Protein AF-A0A955NTU1-F1 (afdb_monomer)

pLDDT: mean 79.61, std 13.5, range [42.16, 95.19]

Radius of gyration: 24.21 Å; Cα contacts (8 Å, |Δi|>4): 41; chains: 1; bounding box: 61×47×72 Å

Foldseek 3Di:
DDDPPPPPPPPPPPDDPVNVVVVVVVVVQVVQQVVCCVVPVDGDDDDDDDPVLVVQLCVCVVVVPDDPDLCSSHLVSDDDDPPDPDRCVSDDDDPPDDDPCPDPDHDDDDPVNVVVVCLVPDPVNPD

Sequence (127 aa):
MCGIFLTLTFLTGCVSPQRYREQADQVADSIMMKKQYEALGKVEPIEIETPADTLRRRLIVMQDLPTSTLASLGVKELRPIDHWPCDNYLHAIPPANDPPWMGESAMVISLLDALEISARNSREYQT

Solvent-accessible surface area (backbone atoms only — not comparable to full-atom values): 8455 Å² total; per-residue (Å²): 143,83,76,87,82,79,74,76,79,84,73,77,72,86,64,59,73,65,58,54,49,56,53,50,49,54,49,50,50,55,52,48,46,53,50,34,31,75,74,68,76,46,71,74,90,81,83,83,77,52,69,66,57,55,46,53,32,47,53,40,63,76,65,66,50,93,66,94,50,54,65,73,60,30,65,88,62,46,80,85,64,94,82,52,98,52,94,63,72,75,53,88,72,76,65,97,57,79,56,88,80,71,50,94,63,77,82,81,72,52,75,65,53,53,48,52,54,49,41,76,72,30,76,90,64,70,119

Structure (mmCIF, N/CA/C/O backbone):
data_AF-A0A955NTU1-F1
#
_entry.id   AF-A0A955NTU1-F1
#
loop_
_atom_site.group_PDB
_atom_site.id
_atom_site.type_symbol
_atom_site.label_atom_id
_atom_site.label_alt_id
_atom_site.label_comp_id
_atom_site.label_asym_id
_atom_site.label_entity_id
_atom_site.label_seq_id
_atom_site.pdbx_PDB_ins_code
_atom_site.Cartn_x
_atom_site.Cartn_y
_atom_site.Cartn_z
_atom_site.occupancy
_atom_site.B_iso_or_equiv
_atom_site.auth_seq_id
_atom_site.auth_comp_id
_atom_site.auth_asym_id
_atom_site.auth_atom_id
_atom_site.pdbx_PDB_model_num
ATOM 1 N N . MET A 1 1 ? -15.764 25.609 54.562 1.00 44.50 1 MET A N 1
ATOM 2 C CA . MET A 1 1 ? -15.919 24.328 53.838 1.00 44.50 1 MET A CA 1
ATOM 3 C C . MET A 1 1 ? -16.632 24.605 52.523 1.00 44.50 1 MET A C 1
ATOM 5 O O . MET A 1 1 ? -17.850 24.617 52.485 1.00 44.50 1 MET A O 1
ATOM 9 N N . CYS A 1 2 ? -15.886 24.943 51.475 1.00 45.62 2 CYS A N 1
ATOM 10 C CA . CYS A 1 2 ? -16.413 25.148 50.127 1.00 45.62 2 CYS A CA 1
ATOM 11 C C . CYS A 1 2 ? -15.226 24.999 49.168 1.00 45.62 2 CYS A C 1
ATOM 13 O O . CYS A 1 2 ? -14.193 25.617 49.414 1.00 45.62 2 CYS A O 1
ATOM 15 N N . GLY A 1 3 ? -15.343 24.157 48.140 1.00 42.16 3 GLY A N 1
ATOM 16 C CA . GLY A 1 3 ? -14.424 24.201 46.995 1.00 42.16 3 GLY A CA 1
ATOM 17 C C . GLY A 1 3 ? -13.641 22.934 46.632 1.00 42.16 3 GLY A C 1
ATOM 18 O O . GLY A 1 3 ? -12.882 22.990 45.677 1.00 42.16 3 GLY A O 1
ATOM 19 N N . ILE A 1 4 ? -13.826 21.786 47.300 1.00 53.56 4 ILE A N 1
ATOM 20 C CA . ILE A 1 4 ? -13.173 20.514 46.885 1.00 53.56 4 ILE A CA 1
ATOM 21 C C . ILE A 1 4 ? -13.868 19.875 45.653 1.00 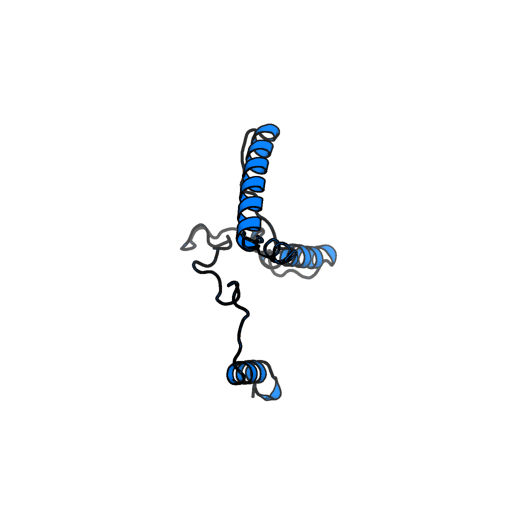53.56 4 ILE A C 1
ATOM 23 O O . ILE A 1 4 ? -13.423 18.869 45.120 1.00 53.56 4 ILE A O 1
ATOM 27 N N . PHE A 1 5 ? -14.938 20.480 45.129 1.00 50.38 5 PHE A N 1
ATOM 28 C CA . PHE A 1 5 ? -15.742 19.910 44.039 1.00 50.38 5 PHE A CA 1
ATOM 29 C C . PHE A 1 5 ? -15.234 20.201 42.610 1.00 50.38 5 PHE A C 1
ATOM 31 O O . PHE A 1 5 ? -15.861 19.754 41.654 1.00 50.38 5 PHE A O 1
ATOM 38 N N . LEU A 1 6 ? -14.125 20.935 42.433 1.00 52.91 6 LEU A N 1
ATOM 39 C CA . LEU A 1 6 ? -13.682 21.419 41.111 1.00 52.91 6 LEU A CA 1
ATOM 40 C C . LEU A 1 6 ? -12.551 20.597 40.454 1.00 52.91 6 LEU A C 1
ATOM 42 O O . LEU A 1 6 ? -12.031 21.000 39.419 1.00 52.91 6 LEU A O 1
ATOM 46 N N . THR A 1 7 ? -12.132 19.468 41.029 1.00 55.84 7 THR A N 1
ATOM 47 C CA . THR A 1 7 ? -10.938 18.733 40.555 1.00 55.84 7 THR A CA 1
ATOM 48 C C . THR A 1 7 ? -11.223 17.393 39.869 1.00 55.84 7 THR A C 1
ATOM 50 O O . THR A 1 7 ? -10.287 16.769 39.379 1.00 55.84 7 THR A O 1
ATOM 53 N N . LEU A 1 8 ? -12.482 16.943 39.771 1.00 55.59 8 LEU A N 1
ATOM 54 C CA . LEU A 1 8 ? -12.793 15.577 39.311 1.00 55.59 8 LEU A CA 1
ATOM 55 C C . LEU A 1 8 ? -13.255 15.448 37.845 1.00 55.59 8 LEU A C 1
ATOM 57 O O . LEU A 1 8 ? -13.464 14.337 37.370 1.00 55.59 8 LEU A O 1
ATOM 61 N N . THR A 1 9 ? -13.415 16.544 37.102 1.00 58.50 9 THR A N 1
ATOM 62 C CA . THR A 1 9 ? -13.939 16.502 35.720 1.00 58.50 9 THR A CA 1
ATOM 63 C C . THR A 1 9 ? -12.874 16.338 34.630 1.00 58.50 9 THR A C 1
ATOM 65 O O . THR A 1 9 ? -13.229 16.088 33.483 1.00 58.50 9 THR A O 1
ATOM 68 N N . PHE A 1 10 ? -11.579 16.390 34.958 1.00 57.19 10 PHE A N 1
ATOM 69 C CA . PHE A 1 10 ? -10.489 16.315 33.967 1.00 57.19 10 PHE A CA 1
ATOM 70 C C . PHE A 1 10 ? -10.040 14.893 33.570 1.00 57.19 10 PHE A C 1
ATOM 72 O O . PHE A 1 10 ? -9.131 14.750 32.760 1.00 57.19 10 PHE A O 1
ATOM 79 N N . LEU A 1 11 ? -10.670 13.837 34.098 1.00 56.38 11 LEU A N 1
ATOM 80 C CA . LEU A 1 11 ? -10.247 12.439 33.884 1.00 56.38 11 LEU A CA 1
ATOM 81 C C . LEU A 1 11 ? -11.146 11.628 32.933 1.00 56.38 11 LEU A C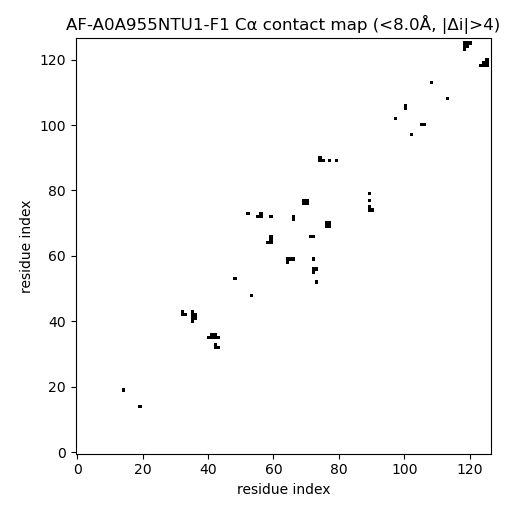 1
ATOM 83 O O . LEU A 1 11 ? -10.931 10.432 32.762 1.00 56.38 11 LEU A O 1
ATOM 87 N N . THR A 1 12 ? -12.132 12.245 32.275 1.00 56.22 12 THR A N 1
ATOM 88 C CA . THR A 1 12 ? -13.074 11.539 31.378 1.00 56.22 12 THR A CA 1
ATOM 89 C C . THR A 1 12 ? -12.653 11.576 29.904 1.00 56.22 12 THR A C 1
ATOM 91 O O . THR A 1 12 ? -13.461 11.780 29.007 1.00 56.22 12 THR A O 1
ATOM 94 N N . GLY A 1 13 ? -11.372 11.334 29.626 1.00 56.97 13 GLY A N 1
ATOM 95 C CA . GLY A 1 13 ? -10.896 10.962 28.289 1.00 56.97 13 GLY A CA 1
ATOM 96 C C . GLY A 1 13 ? -10.929 9.441 28.109 1.00 56.97 13 GLY A C 1
ATOM 97 O O . GLY A 1 13 ? -9.888 8.829 27.918 1.00 56.97 13 GLY A O 1
ATOM 98 N N . CYS A 1 14 ? -12.0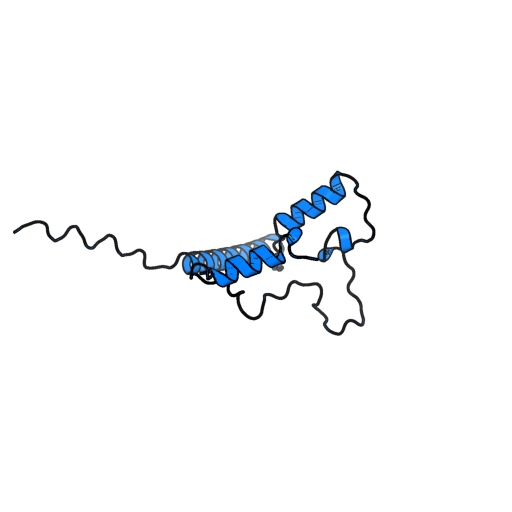92 8.802 28.278 1.00 65.81 14 CYS A N 1
ATOM 99 C CA . CYS A 1 14 ? -12.204 7.340 28.448 1.00 65.81 14 CYS A CA 1
ATOM 100 C C . CYS A 1 14 ? -12.170 6.503 27.152 1.00 65.81 14 CYS A C 1
ATOM 102 O O . CYS A 1 14 ? -12.478 5.312 27.196 1.00 65.81 14 CYS A O 1
ATOM 104 N N . VAL A 1 15 ? -11.806 7.078 26.006 1.00 67.44 15 VAL A N 1
ATOM 105 C CA . VAL A 1 15 ? -11.631 6.319 24.758 1.00 67.44 15 VAL A CA 1
ATOM 106 C C . VAL A 1 15 ? -10.197 6.498 24.295 1.00 67.44 15 VAL A C 1
ATOM 108 O O . VAL A 1 15 ? -9.742 7.628 24.122 1.00 67.44 15 VAL A O 1
ATOM 111 N N . SER A 1 16 ? -9.478 5.384 24.119 1.00 80.12 16 SER A N 1
ATOM 112 C CA . SER A 1 16 ? -8.132 5.442 23.559 1.00 80.12 16 SER A CA 1
ATOM 113 C C . SER A 1 16 ? -8.200 6.058 22.156 1.00 80.12 16 SER A C 1
ATOM 115 O O . SER A 1 16 ? -9.137 5.770 21.401 1.00 80.12 16 SER A O 1
ATOM 117 N N . PRO A 1 17 ? -7.224 6.896 21.770 1.00 78.25 17 PRO A N 1
ATOM 118 C CA . PRO A 1 17 ? -7.165 7.458 20.425 1.00 78.25 17 PRO A CA 1
ATOM 119 C C . PRO A 1 17 ? -7.277 6.390 19.330 1.00 78.25 17 PRO A C 1
ATOM 121 O O . PRO A 1 17 ? -7.899 6.630 18.299 1.00 78.25 17 PRO A O 1
ATOM 124 N N . GLN A 1 18 ? -6.734 5.194 19.575 1.00 78.75 18 GLN A N 1
ATOM 125 C CA . GLN A 1 18 ? -6.841 4.057 18.671 1.00 78.75 18 GLN A CA 1
ATOM 126 C C . GLN A 1 18 ? -8.294 3.608 18.460 1.00 78.75 18 GLN A C 1
ATOM 128 O O . GLN A 1 18 ? -8.743 3.540 17.318 1.00 78.75 18 GLN A O 1
ATOM 133 N N . ARG A 1 19 ? -9.074 3.403 19.530 1.00 79.69 19 ARG A N 1
ATOM 134 C CA . ARG A 1 19 ? -10.485 3.001 19.399 1.00 79.69 19 ARG A CA 1
ATOM 135 C C . ARG A 1 19 ? -11.338 4.029 18.674 1.00 79.69 19 ARG A C 1
ATOM 137 O O . ARG A 1 19 ? -12.239 3.659 17.928 1.00 79.69 19 ARG A O 1
ATOM 144 N N . TYR A 1 20 ? -11.071 5.313 18.898 1.00 86.38 20 TYR A N 1
ATOM 145 C CA . TYR A 1 20 ? -11.787 6.366 18.184 1.00 86.38 20 TYR A CA 1
ATOM 146 C C . TYR A 1 20 ? -11.511 6.302 16.676 1.00 86.38 20 TYR A C 1
ATOM 148 O O . TYR A 1 20 ? -12.434 6.443 15.877 1.00 86.38 20 TYR A O 1
ATOM 156 N N . ARG A 1 21 ? -10.254 6.048 16.284 1.00 84.31 21 ARG A N 1
ATOM 157 C CA . ARG A 1 21 ? -9.873 5.878 14.876 1.00 84.31 21 ARG A CA 1
ATOM 158 C C . ARG A 1 21 ? -10.548 4.661 14.252 1.00 84.31 21 ARG A C 1
ATOM 160 O O . ARG A 1 21 ? -11.189 4.811 13.224 1.00 84.31 21 ARG A O 1
ATOM 167 N N . GLU A 1 22 ? -10.499 3.508 14.914 1.00 87.75 22 GLU A N 1
ATOM 168 C CA . GLU A 1 22 ? -11.152 2.281 14.433 1.00 87.75 22 GLU A CA 1
ATOM 169 C C . GLU A 1 22 ? -12.665 2.472 14.242 1.00 87.75 22 GLU A C 1
ATOM 171 O O . GLU A 1 22 ? -13.234 2.046 13.239 1.00 87.75 22 GLU A O 1
ATOM 176 N N . GLN A 1 23 ? -13.330 3.154 15.180 1.00 88.62 23 GLN A N 1
ATOM 177 C CA . GLN A 1 23 ? -14.755 3.452 15.063 1.00 88.62 23 GLN A CA 1
ATOM 178 C C . GLN A 1 23 ? -15.048 4.425 13.911 1.00 88.62 23 GLN A C 1
ATOM 180 O O . GLN A 1 23 ? -16.043 4.260 13.205 1.00 88.62 23 GLN A O 1
ATOM 185 N N . ALA A 1 24 ? -14.197 5.434 13.708 1.00 90.12 24 ALA A N 1
ATOM 186 C CA . ALA A 1 24 ? -14.325 6.362 12.590 1.00 90.12 24 ALA A CA 1
ATOM 187 C C . ALA A 1 24 ? -14.144 5.651 11.239 1.00 90.12 24 ALA A C 1
ATOM 189 O O . ALA A 1 24 ? -14.932 5.897 10.325 1.00 90.12 24 ALA A O 1
ATOM 190 N N . ASP A 1 25 ? -13.176 4.737 11.140 1.00 87.94 25 ASP A N 1
ATOM 191 C CA . ASP A 1 25 ? -12.918 3.942 9.936 1.00 87.94 25 ASP A CA 1
ATOM 192 C C . ASP A 1 25 ? -14.118 3.035 9.609 1.00 87.94 25 ASP A C 1
ATOM 194 O O . ASP A 1 25 ? -14.615 3.053 8.485 1.00 87.94 25 ASP A O 1
ATOM 198 N N . GLN A 1 26 ? -14.701 2.355 10.605 1.00 91.25 26 GLN A N 1
ATOM 199 C CA . GLN A 1 26 ? -15.920 1.547 10.415 1.00 91.25 26 GLN A CA 1
ATOM 200 C C . GLN A 1 26 ? -17.108 2.371 9.900 1.00 91.25 26 GLN A C 1
ATOM 202 O O . GLN A 1 26 ? -17.878 1.927 9.040 1.00 91.25 26 GLN A O 1
ATOM 207 N N . VAL A 1 27 ? -17.285 3.584 10.433 1.00 94.56 27 VAL A N 1
ATOM 208 C CA . VAL A 1 27 ? -18.338 4.493 9.969 1.00 94.56 27 VAL A CA 1
ATOM 209 C C . VAL A 1 27 ? -18.059 4.926 8.531 1.00 94.56 27 VAL A C 1
ATOM 211 O O . VAL A 1 27 ? -18.976 4.884 7.706 1.00 94.56 27 VAL A O 1
ATOM 214 N N . ALA A 1 28 ? -16.817 5.293 8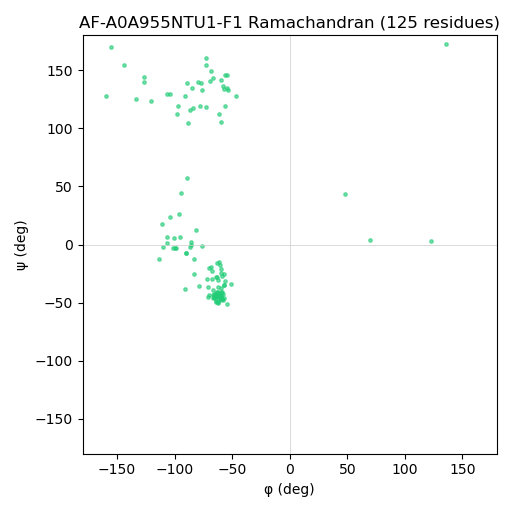.213 1.00 91.06 28 ALA A N 1
ATOM 215 C CA . ALA A 1 28 ? -16.412 5.668 6.865 1.00 91.06 28 ALA A CA 1
ATOM 216 C C . ALA A 1 28 ? -16.684 4.536 5.862 1.00 91.06 28 ALA A C 1
ATOM 218 O O . ALA A 1 28 ? -17.340 4.782 4.849 1.00 91.06 28 ALA A O 1
ATOM 219 N N . ASP A 1 29 ? -16.300 3.300 6.186 1.00 89.38 29 ASP A N 1
ATOM 220 C CA . ASP A 1 29 ? -16.548 2.119 5.355 1.00 89.38 29 ASP A CA 1
ATOM 221 C C . ASP A 1 29 ? -18.042 1.923 5.079 1.00 89.38 29 ASP A C 1
ATOM 223 O O . ASP A 1 29 ? -18.452 1.749 3.929 1.00 89.38 29 ASP A O 1
ATOM 227 N N . SER A 1 30 ? -18.889 2.037 6.108 1.00 92.50 30 SER A N 1
ATOM 228 C CA . SER A 1 30 ? -20.342 1.881 5.950 1.00 92.50 30 SER A CA 1
ATOM 229 C C . SER A 1 30 ? -20.959 2.939 5.023 1.00 92.50 30 SER A C 1
ATOM 231 O O . SER A 1 30 ? -21.810 2.630 4.181 1.00 92.50 30 SER A O 1
ATOM 233 N N . ILE A 1 31 ? -20.506 4.192 5.139 1.00 94.12 31 ILE A N 1
ATOM 234 C CA . ILE A 1 31 ? -20.951 5.297 4.286 1.00 94.12 31 ILE A CA 1
ATOM 235 C C . ILE A 1 31 ? -20.488 5.050 2.855 1.00 94.12 31 ILE A C 1
ATOM 237 O O . ILE A 1 31 ? -21.264 5.224 1.914 1.00 94.12 31 ILE A O 1
ATOM 241 N N . MET A 1 32 ? -19.242 4.622 2.691 1.00 90.94 32 MET A N 1
ATOM 242 C CA . MET A 1 32 ? -18.626 4.393 1.397 1.00 90.94 32 MET A CA 1
ATOM 243 C C . MET A 1 32 ? -19.317 3.259 0.641 1.00 90.94 32 MET A C 1
ATOM 245 O O . MET A 1 32 ? -19.702 3.464 -0.508 1.00 90.94 32 MET A O 1
ATOM 249 N N . MET A 1 33 ? -19.600 2.128 1.297 1.00 91.00 33 MET A N 1
ATOM 250 C CA . MET A 1 33 ? -20.374 1.030 0.704 1.00 91.00 33 MET A CA 1
ATOM 251 C C . MET A 1 33 ? -21.764 1.489 0.260 1.00 91.00 33 MET A C 1
ATOM 253 O O . MET A 1 33 ? -22.180 1.229 -0.870 1.00 91.00 33 MET A O 1
ATOM 257 N N . LYS A 1 34 ? -22.480 2.221 1.124 1.00 94.94 34 LYS A N 1
ATOM 258 C CA . LYS A 1 34 ? -23.810 2.744 0.795 1.00 94.94 34 LYS A CA 1
ATOM 259 C C . LYS A 1 34 ? -23.758 3.663 -0.425 1.00 94.94 34 LYS A C 1
ATOM 261 O O . LYS A 1 34 ? -24.581 3.537 -1.327 1.00 94.94 34 LYS A O 1
ATOM 266 N N . LYS A 1 35 ? -22.779 4.569 -0.473 1.00 95.19 35 LYS A N 1
ATOM 267 C CA . LYS A 1 35 ? -22.622 5.525 -1.574 1.00 95.19 35 LYS A CA 1
ATOM 268 C C . LYS A 1 35 ? -22.151 4.877 -2.869 1.00 95.19 35 LYS A C 1
ATOM 270 O O . LYS A 1 35 ? -22.646 5.257 -3.926 1.00 95.19 35 LYS A O 1
ATOM 275 N N . GLN A 1 36 ? -21.276 3.879 -2.801 1.00 93.38 36 GLN A N 1
ATOM 276 C CA . GLN A 1 36 ? -20.914 3.072 -3.963 1.00 93.38 36 GLN A CA 1
ATOM 277 C C . GLN A 1 36 ? -22.137 2.363 -4.537 1.00 93.38 36 GLN A C 1
ATOM 279 O O . GLN A 1 36 ? -22.376 2.455 -5.735 1.00 93.38 36 GLN A O 1
ATOM 284 N N . TYR A 1 37 ? -22.961 1.734 -3.697 1.00 92.81 37 TYR A N 1
ATOM 285 C CA . TYR A 1 37 ? -24.165 1.064 -4.176 1.00 92.81 37 TYR A CA 1
ATOM 286 C C . TYR A 1 37 ? -25.179 2.045 -4.782 1.00 92.81 37 TYR A C 1
ATOM 288 O O . TYR A 1 37 ? -25.695 1.796 -5.866 1.00 92.81 37 TYR A O 1
ATOM 296 N N . GLU A 1 38 ? -25.419 3.188 -4.130 1.00 94.69 38 GLU A N 1
ATOM 297 C CA . GLU A 1 38 ? -26.300 4.243 -4.654 1.00 94.69 38 GLU A CA 1
ATOM 298 C C . GLU A 1 38 ? -25.826 4.790 -6.014 1.00 94.69 38 GLU A C 1
ATOM 300 O O . GLU A 1 38 ? -26.657 5.096 -6.865 1.00 94.69 38 GLU A O 1
ATOM 305 N N . ALA A 1 39 ? -24.511 4.917 -6.232 1.00 93.25 39 ALA A N 1
ATOM 306 C CA . ALA A 1 39 ? -23.949 5.516 -7.444 1.00 93.25 39 ALA A CA 1
ATOM 307 C C . ALA A 1 39 ? -23.657 4.511 -8.575 1.00 93.25 39 ALA A C 1
ATOM 309 O O . ALA A 1 39 ? -23.839 4.834 -9.747 1.00 93.25 39 ALA A O 1
ATOM 310 N N . LEU A 1 40 ? -23.171 3.314 -8.238 1.00 91.56 40 LEU A N 1
ATOM 311 C CA . LEU A 1 40 ? -22.639 2.316 -9.176 1.00 91.56 40 LEU A CA 1
ATOM 312 C C . LEU A 1 40 ? -23.505 1.047 -9.246 1.00 91.56 40 LEU A C 1
ATOM 314 O O . LEU A 1 40 ? -23.277 0.209 -10.116 1.00 91.56 40 LEU A O 1
ATOM 318 N N . GLY A 1 41 ? -24.457 0.861 -8.323 1.00 91.94 41 GLY A N 1
ATOM 319 C CA . GLY A 1 41 ? -25.254 -0.369 -8.192 1.00 91.94 41 GLY A CA 1
ATOM 320 C C . GLY A 1 41 ? -24.462 -1.582 -7.687 1.00 91.94 41 GLY A C 1
ATOM 321 O O . GLY A 1 41 ? -24.999 -2.687 -7.613 1.00 91.94 41 GLY A O 1
ATOM 322 N N . LYS A 1 42 ? -23.185 -1.390 -7.345 1.00 87.44 42 LYS A N 1
ATOM 323 C CA . LYS A 1 42 ? -22.264 -2.410 -6.841 1.00 87.44 42 LYS A CA 1
ATOM 324 C C . LYS A 1 42 ? -21.323 -1.808 -5.801 1.00 87.44 42 LYS A C 1
ATOM 326 O O . LYS A 1 42 ? -21.065 -0.607 -5.817 1.00 87.44 42 LYS A O 1
ATOM 331 N N . VAL A 1 43 ? -20.827 -2.660 -4.911 1.00 87.62 43 VAL A N 1
ATOM 332 C CA . VAL A 1 43 ? -19.811 -2.319 -3.910 1.00 87.62 43 VAL A CA 1
ATOM 333 C C . VAL A 1 43 ? -18.504 -2.964 -4.346 1.00 87.62 43 VAL A C 1
ATOM 335 O O . VAL A 1 43 ? -18.485 -4.155 -4.655 1.00 87.62 43 VAL A O 1
ATOM 338 N N . GLU A 1 44 ? -17.432 -2.180 -4.385 1.00 84.38 44 GLU A N 1
ATOM 339 C CA . GLU A 1 44 ? -16.093 -2.644 -4.754 1.00 84.38 44 GLU A CA 1
ATOM 340 C C . GLU A 1 44 ? -15.093 -2.259 -3.655 1.00 84.38 44 GLU A C 1
ATOM 342 O O . GLU A 1 44 ? -15.184 -1.148 -3.119 1.00 84.38 44 GLU A O 1
ATOM 347 N N . PRO A 1 45 ? -14.134 -3.140 -3.311 1.00 80.56 45 PRO A N 1
ATOM 348 C CA . PRO A 1 45 ? -13.099 -2.821 -2.335 1.00 80.56 45 PRO A CA 1
ATOM 349 C C . PRO A 1 45 ? -12.300 -1.587 -2.761 1.00 80.56 45 PRO A C 1
ATOM 351 O O . PRO A 1 45 ? -11.909 -1.463 -3.921 1.00 80.56 45 PRO A O 1
ATOM 354 N N . ILE A 1 46 ? -12.026 -0.687 -1.816 1.00 79.06 46 ILE A N 1
ATOM 355 C CA . ILE A 1 46 ? -11.144 0.457 -2.053 1.00 79.06 46 ILE A CA 1
ATOM 356 C C . ILE A 1 46 ? -9.760 0.113 -1.527 1.00 79.06 46 ILE A C 1
ATOM 358 O O . ILE A 1 46 ? -9.542 -0.012 -0.325 1.00 79.06 46 ILE A O 1
ATOM 362 N N . GLU A 1 47 ? -8.814 -0.025 -2.448 1.00 75.31 47 GLU A N 1
ATOM 363 C CA . GLU A 1 47 ? -7.409 -0.197 -2.108 1.00 75.31 47 GLU A CA 1
ATOM 364 C C . GLU A 1 47 ? -6.735 1.165 -1.938 1.00 75.31 47 GLU A C 1
ATOM 366 O O . GLU A 1 47 ? -6.591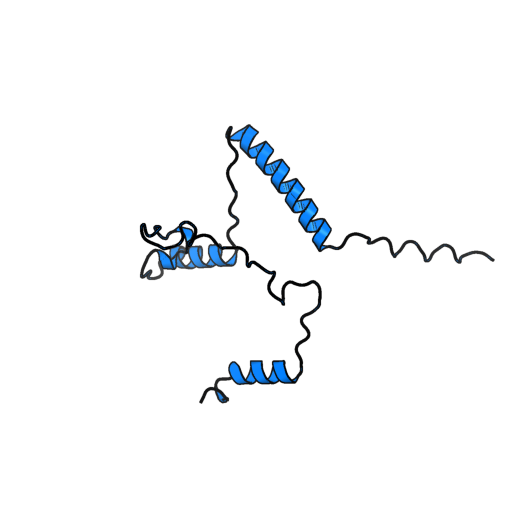 1.932 -2.895 1.00 75.31 47 GLU A O 1
ATOM 371 N N . ILE A 1 48 ? -6.279 1.458 -0.721 1.00 77.69 48 ILE A N 1
ATOM 372 C CA . ILE A 1 48 ? -5.542 2.686 -0.419 1.00 77.69 48 ILE A CA 1
ATOM 373 C C . ILE A 1 48 ? -4.064 2.481 -0.769 1.00 77.69 48 ILE A C 1
ATOM 375 O O . ILE A 1 48 ? -3.379 1.651 -0.176 1.00 77.69 48 ILE A O 1
ATOM 379 N N . GLU A 1 49 ? -3.553 3.260 -1.725 1.00 80.62 49 GLU A N 1
ATOM 380 C CA . GLU A 1 49 ? -2.113 3.340 -1.993 1.00 80.62 49 GLU A CA 1
ATOM 381 C C . GLU A 1 49 ? -1.428 4.257 -0.985 1.00 80.62 49 GLU A C 1
ATOM 383 O O . GLU A 1 49 ? -1.932 5.333 -0.651 1.00 80.62 49 GLU A O 1
ATOM 388 N N . THR A 1 50 ? -0.234 3.868 -0.534 1.00 83.94 50 THR A N 1
ATOM 389 C CA . THR A 1 50 ? 0.538 4.737 0.349 1.00 83.94 50 THR A CA 1
ATOM 390 C C . THR A 1 50 ? 1.015 5.985 -0.413 1.00 83.94 50 THR A C 1
ATOM 392 O O . THR A 1 50 ? 1.301 5.927 -1.620 1.00 83.94 50 THR A O 1
ATOM 395 N N . PRO A 1 51 ? 1.166 7.135 0.271 1.00 84.56 51 PRO A N 1
ATOM 396 C CA . PRO A 1 51 ? 1.737 8.331 -0.344 1.00 84.56 51 PRO A CA 1
ATOM 397 C C . PRO A 1 51 ? 3.141 8.092 -0.908 1.00 84.56 51 PRO A C 1
ATOM 399 O O . PRO A 1 51 ? 3.484 8.643 -1.953 1.00 84.56 51 PRO A O 1
ATOM 402 N N . ALA A 1 52 ? 3.935 7.245 -0.245 1.00 85.06 52 ALA A N 1
ATOM 403 C CA . ALA A 1 52 ? 5.276 6.881 -0.688 1.00 85.06 52 ALA A CA 1
ATOM 404 C C . ALA A 1 52 ? 5.246 6.139 -2.034 1.00 85.06 52 ALA A C 1
ATOM 406 O O . ALA A 1 52 ? 5.992 6.499 -2.947 1.00 85.06 52 ALA A O 1
ATOM 407 N N . ASP A 1 53 ? 4.345 5.165 -2.193 1.00 86.06 53 ASP A N 1
ATOM 408 C CA . ASP A 1 53 ? 4.185 4.422 -3.448 1.00 86.06 53 ASP A CA 1
ATOM 409 C C . ASP A 1 53 ? 3.698 5.313 -4.587 1.00 86.06 53 ASP A C 1
ATOM 411 O O . ASP A 1 53 ? 4.243 5.276 -5.695 1.00 86.06 53 ASP A O 1
ATOM 415 N N . THR A 1 54 ? 2.723 6.176 -4.293 1.00 88.56 54 THR A N 1
ATOM 416 C CA . THR A 1 54 ? 2.206 7.151 -5.258 1.00 88.56 54 THR A CA 1
ATOM 417 C C . THR A 1 54 ? 3.305 8.109 -5.714 1.00 88.56 54 THR A C 1
ATOM 419 O O . THR A 1 54 ? 3.449 8.365 -6.912 1.00 88.56 54 THR A O 1
ATOM 422 N N . LEU A 1 55 ? 4.102 8.633 -4.778 1.00 90.50 55 LEU A N 1
ATOM 423 C CA . LEU A 1 55 ? 5.195 9.554 -5.075 1.00 90.50 55 LEU A CA 1
ATOM 424 C C . LEU A 1 55 ? 6.280 8.880 -5.918 1.00 90.50 55 LEU A C 1
ATOM 426 O O . LEU A 1 55 ? 6.657 9.423 -6.953 1.00 90.50 55 LEU A O 1
ATOM 430 N N . ARG A 1 56 ? 6.748 7.692 -5.517 1.00 89.69 56 ARG A N 1
ATOM 431 C CA . ARG A 1 56 ? 7.756 6.918 -6.257 1.00 89.69 56 ARG A CA 1
ATOM 432 C C . ARG A 1 56 ? 7.321 6.690 -7.702 1.00 89.69 56 ARG A C 1
ATOM 434 O O . ARG A 1 56 ? 8.070 7.012 -8.621 1.00 89.69 56 ARG A O 1
ATOM 441 N N . ARG A 1 57 ? 6.097 6.189 -7.904 1.00 90.31 57 ARG A N 1
ATOM 442 C CA . ARG A 1 57 ? 5.537 5.954 -9.241 1.00 90.31 57 ARG A CA 1
ATOM 443 C C . ARG A 1 57 ? 5.485 7.244 -10.058 1.00 90.31 57 ARG A C 1
ATOM 445 O O . ARG A 1 57 ? 5.937 7.254 -11.199 1.00 90.31 57 ARG A O 1
ATOM 452 N N . ARG A 1 58 ? 4.998 8.344 -9.472 1.00 91.25 58 ARG A N 1
ATOM 453 C CA . ARG A 1 58 ? 4.963 9.653 -10.145 1.00 91.25 58 ARG A CA 1
ATOM 454 C C . ARG A 1 58 ? 6.349 10.136 -10.540 1.00 91.25 58 ARG A C 1
ATOM 456 O O . ARG A 1 58 ? 6.503 10.596 -11.659 1.00 91.25 58 ARG A O 1
ATOM 463 N N . LEU A 1 59 ? 7.346 10.025 -9.666 1.00 92.38 59 LEU A N 1
ATOM 464 C CA . LEU A 1 59 ? 8.707 10.466 -9.972 1.00 92.38 59 LEU A CA 1
ATOM 465 C C . LEU A 1 59 ? 9.303 9.680 -11.141 1.00 92.38 59 LEU A C 1
ATOM 467 O O . LEU A 1 59 ? 9.889 10.300 -12.019 1.00 92.38 59 LEU A O 1
ATOM 471 N N . ILE A 1 60 ? 9.110 8.358 -11.171 1.00 91.81 60 ILE A N 1
ATOM 472 C CA . ILE A 1 60 ? 9.582 7.500 -12.266 1.00 91.81 60 ILE A CA 1
ATOM 473 C C . ILE A 1 60 ? 8.916 7.891 -13.588 1.00 91.81 60 ILE A C 1
ATOM 475 O O . ILE A 1 60 ? 9.613 8.110 -14.573 1.00 91.81 60 ILE A O 1
ATOM 479 N N . VAL A 1 61 ? 7.587 8.029 -13.597 1.00 91.62 61 VAL A N 1
ATOM 480 C CA . VAL A 1 61 ? 6.819 8.336 -14.815 1.00 91.62 61 VAL A CA 1
ATOM 481 C C . VAL A 1 61 ? 7.054 9.771 -15.294 1.00 91.62 61 VAL A C 1
ATOM 483 O O . VAL A 1 61 ? 7.255 10.000 -16.479 1.00 91.62 61 VAL A O 1
ATOM 486 N N . MET A 1 62 ? 7.034 10.755 -14.393 1.00 94.38 62 MET A N 1
ATOM 487 C CA . MET A 1 62 ? 7.135 12.172 -14.764 1.00 94.38 62 MET A CA 1
ATOM 488 C C . MET A 1 62 ? 8.531 12.578 -15.230 1.00 94.38 62 MET A C 1
ATOM 490 O O . MET A 1 62 ? 8.652 13.519 -16.007 1.00 94.38 62 MET A O 1
ATOM 494 N N . GLN A 1 63 ? 9.573 11.921 -14.724 1.00 92.38 63 GLN A N 1
ATOM 495 C CA . GLN A 1 63 ? 10.957 12.207 -15.106 1.00 92.38 63 GLN A CA 1
ATOM 496 C C . GLN A 1 63 ? 11.463 11.276 -16.213 1.00 92.38 63 GLN A C 1
ATOM 498 O O . GLN A 1 63 ? 12.649 11.326 -16.525 1.00 92.38 63 GLN A O 1
ATOM 503 N N . ASP A 1 64 ? 10.585 10.432 -16.772 1.00 88.69 64 ASP A N 1
ATOM 504 C CA . ASP A 1 64 ? 10.918 9.428 -17.788 1.00 88.69 64 ASP A CA 1
ATOM 505 C C . ASP A 1 64 ? 12.163 8.608 -17.406 1.00 88.69 64 ASP A C 1
ATOM 507 O O . ASP A 1 64 ? 13.090 8.398 -18.190 1.00 88.69 64 ASP A O 1
ATOM 511 N N . LEU A 1 65 ? 12.232 8.204 -16.130 1.00 89.50 65 LEU A N 1
ATOM 512 C CA . LEU A 1 65 ? 13.389 7.467 -15.636 1.00 89.50 65 LEU A CA 1
ATOM 513 C C . LEU A 1 65 ? 13.443 6.090 -16.308 1.00 89.50 65 LEU A C 1
ATOM 515 O O . LEU A 1 65 ? 12.397 5.456 -16.482 1.00 89.50 65 LEU A O 1
ATOM 519 N N . PRO A 1 66 ? 14.645 5.568 -16.617 1.00 88.94 66 PRO A N 1
ATOM 520 C CA . PRO A 1 66 ? 14.784 4.239 -17.190 1.00 88.94 66 PRO A CA 1
ATOM 521 C C . PRO A 1 66 ? 14.121 3.194 -16.289 1.00 88.94 66 PRO A C 1
ATOM 523 O O . PRO A 1 66 ? 14.510 3.012 -15.133 1.00 88.94 66 PRO A O 1
ATOM 526 N N . THR A 1 67 ? 13.127 2.490 -16.825 1.00 86.94 67 THR A N 1
ATOM 527 C CA . THR A 1 67 ? 12.488 1.359 -16.151 1.00 86.94 67 THR A CA 1
ATOM 528 C C . THR A 1 67 ? 12.983 0.069 -16.781 1.00 86.94 67 THR A C 1
ATOM 530 O O . THR A 1 67 ? 13.004 -0.081 -18.000 1.00 86.94 67 THR A O 1
ATOM 533 N N . SER A 1 68 ? 13.431 -0.873 -15.953 1.00 83.12 68 SER A N 1
ATOM 534 C CA . SER A 1 68 ? 13.868 -2.182 -16.444 1.00 83.12 68 SER A CA 1
ATOM 535 C C . SER A 1 68 ? 12.674 -3.084 -16.749 1.00 83.12 68 SER A C 1
ATOM 537 O O . SER A 1 68 ? 12.714 -3.873 -17.688 1.00 83.12 68 SER A O 1
ATOM 539 N N . THR A 1 69 ? 11.609 -2.973 -15.952 1.00 85.06 69 THR A N 1
ATOM 540 C CA . THR A 1 69 ? 10.376 -3.759 -16.068 1.00 85.06 69 THR A CA 1
ATOM 541 C C . THR A 1 69 ? 9.196 -3.003 -15.446 1.00 85.06 69 THR A C 1
ATOM 543 O O . THR A 1 69 ? 9.387 -2.035 -14.708 1.00 85.06 69 THR A O 1
ATOM 546 N N . LEU A 1 70 ? 7.969 -3.495 -15.661 1.00 85.00 70 LEU A N 1
ATOM 547 C CA . LEU A 1 70 ? 6.760 -2.990 -14.987 1.00 85.00 70 LEU A CA 1
ATOM 548 C C . LEU A 1 70 ? 6.856 -3.052 -13.453 1.00 85.00 70 LEU A C 1
ATOM 550 O O . LEU A 1 70 ? 6.254 -2.230 -12.766 1.00 85.00 70 LEU A O 1
ATOM 554 N N . ALA A 1 71 ? 7.678 -3.955 -12.906 1.00 83.88 71 ALA A N 1
ATOM 555 C CA . ALA A 1 71 ? 7.906 -4.048 -11.467 1.00 83.88 71 ALA A CA 1
ATOM 556 C C . ALA A 1 71 ? 8.489 -2.758 -10.865 1.00 83.88 71 ALA A C 1
ATOM 558 O O . ALA A 1 71 ? 8.280 -2.483 -9.685 1.00 83.88 71 ALA A O 1
ATOM 559 N N . SER A 1 72 ? 9.170 -1.928 -11.665 1.00 84.81 72 SER A N 1
ATOM 560 C CA . SER A 1 72 ? 9.672 -0.620 -11.227 1.00 84.81 72 SER A CA 1
ATOM 561 C C . SER A 1 72 ? 8.545 0.353 -10.848 1.00 84.81 72 SER A C 1
ATOM 563 O O . SER A 1 72 ? 8.738 1.219 -9.992 1.00 84.81 72 SER A O 1
ATOM 565 N N . LEU A 1 73 ? 7.360 0.210 -11.449 1.00 85.88 73 LEU A N 1
ATOM 566 C CA . LEU A 1 73 ? 6.211 1.088 -11.209 1.00 85.88 73 LEU A CA 1
ATOM 567 C C . LEU A 1 73 ? 5.419 0.679 -9.961 1.00 85.88 73 LEU A C 1
ATOM 569 O O . LEU A 1 73 ? 4.854 1.533 -9.277 1.00 85.88 73 LEU A O 1
ATOM 573 N N . GLY A 1 74 ? 5.479 -0.593 -9.576 1.00 83.50 74 GLY A N 1
ATOM 574 C CA . GLY A 1 74 ? 4.885 -1.119 -8.351 1.00 83.50 74 GLY A CA 1
ATOM 575 C C . GLY A 1 74 ? 4.157 -2.436 -8.580 1.00 83.50 74 GLY A C 1
ATOM 576 O O . GLY A 1 74 ? 3.969 -2.868 -9.713 1.00 83.50 74 GLY A O 1
ATOM 577 N N . VAL A 1 75 ? 3.726 -3.059 -7.481 1.00 83.31 75 VAL A N 1
ATOM 578 C CA . VAL A 1 75 ? 3.156 -4.416 -7.481 1.00 83.31 75 VAL A CA 1
ATOM 579 C C . VAL A 1 75 ? 1.863 -4.525 -8.301 1.00 83.31 75 VAL A C 1
ATOM 581 O O . VAL A 1 75 ? 1.633 -5.544 -8.940 1.00 83.31 75 VAL A O 1
ATOM 584 N N . LYS A 1 76 ? 1.076 -3.446 -8.379 1.00 80.12 76 LYS A N 1
ATOM 585 C CA . LYS A 1 76 ? -0.174 -3.390 -9.158 1.00 80.12 76 LYS A CA 1
ATOM 586 C C . LYS A 1 76 ? 0.014 -3.470 -10.675 1.00 80.12 76 LYS A C 1
ATOM 588 O O . LYS A 1 76 ? -0.912 -3.843 -11.381 1.00 80.12 76 LYS A O 1
ATOM 593 N N . GLU A 1 77 ? 1.196 -3.116 -11.172 1.00 86.31 77 GLU A N 1
ATOM 594 C CA . GLU A 1 77 ? 1.513 -3.150 -12.606 1.00 86.31 77 GLU A CA 1
ATOM 595 C C . GLU A 1 77 ? 2.108 -4.508 -13.026 1.00 86.31 77 GLU A C 1
ATOM 597 O O . GLU A 1 77 ? 2.338 -4.762 -14.212 1.00 86.31 77 GLU A O 1
ATOM 602 N N . LEU A 1 78 ? 2.391 -5.399 -12.064 1.00 87.50 78 LEU A N 1
ATOM 603 C CA . LEU A 1 78 ? 2.862 -6.746 -12.359 1.00 87.50 78 LEU A CA 1
ATOM 604 C C . LEU A 1 78 ? 1.709 -7.640 -12.811 1.00 87.50 78 LEU A C 1
ATOM 606 O O . LEU A 1 78 ? 0.628 -7.658 -12.229 1.00 87.50 78 LEU A O 1
ATOM 610 N N . ARG A 1 79 ? 1.988 -8.461 -13.825 1.00 86.50 79 ARG A N 1
ATOM 611 C CA . ARG A 1 79 ? 1.103 -9.563 -14.198 1.00 86.50 79 ARG A CA 1
ATOM 612 C C . ARG A 1 79 ? 1.255 -10.714 -13.193 1.00 86.50 79 ARG A C 1
ATOM 614 O O . ARG A 1 79 ? 2.398 -11.091 -12.913 1.00 86.50 79 ARG A O 1
ATOM 621 N N . PRO A 1 80 ? 0.145 -11.281 -12.687 1.00 86.69 80 PRO A N 1
ATOM 622 C CA . PRO A 1 80 ? 0.177 -12.517 -11.915 1.00 86.69 80 PRO A CA 1
ATOM 623 C C . PRO A 1 80 ? 0.835 -13.654 -12.704 1.00 86.69 80 PRO A C 1
ATOM 625 O O . PRO A 1 80 ? 0.721 -13.724 -13.928 1.00 86.69 80 PRO A O 1
ATOM 628 N N . ILE A 1 81 ? 1.539 -14.533 -11.998 1.00 88.50 81 ILE A N 1
ATOM 629 C CA . ILE A 1 81 ? 2.182 -15.727 -12.545 1.00 88.50 81 ILE A CA 1
ATOM 630 C C . ILE A 1 81 ? 1.252 -16.918 -12.298 1.00 88.50 81 ILE A C 1
ATOM 632 O O . ILE A 1 81 ? 1.003 -17.269 -11.147 1.00 88.50 81 ILE A O 1
ATOM 636 N N . ASP A 1 82 ? 0.804 -17.569 -13.374 1.00 85.38 82 ASP A N 1
ATOM 637 C CA . ASP A 1 82 ? -0.238 -18.615 -13.347 1.00 85.38 82 ASP A CA 1
ATOM 638 C C . ASP A 1 82 ? 0.083 -19.834 -12.466 1.00 85.38 82 ASP A C 1
ATOM 640 O O . ASP A 1 82 ? -0.815 -20.522 -11.992 1.00 85.38 82 ASP A O 1
ATOM 644 N N . HIS A 1 83 ? 1.364 -20.137 -12.261 1.00 86.38 83 HIS A N 1
ATOM 645 C CA . HIS A 1 83 ? 1.813 -21.316 -11.512 1.00 86.38 83 HIS A C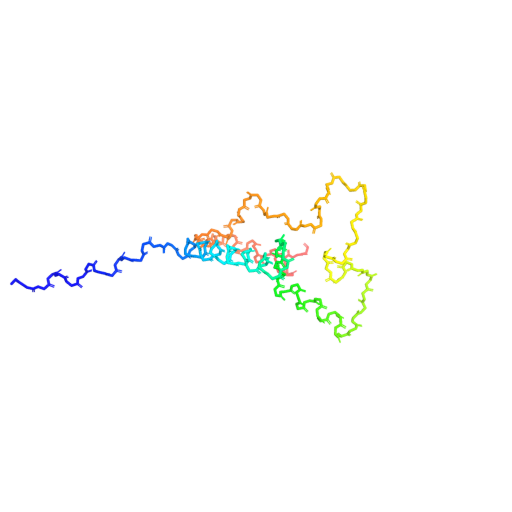A 1
ATOM 646 C C . HIS A 1 83 ? 2.456 -20.964 -10.169 1.00 86.38 83 HIS A C 1
ATOM 648 O O . HIS A 1 83 ? 3.205 -21.769 -9.610 1.00 86.38 83 HIS A O 1
ATOM 654 N N . TRP A 1 84 ? 2.225 -19.752 -9.660 1.00 87.12 84 TRP A N 1
ATOM 655 C CA . TRP A 1 84 ? 2.734 -19.382 -8.346 1.00 87.12 84 TRP A CA 1
ATOM 656 C C . TRP A 1 84 ? 1.990 -20.157 -7.241 1.00 87.12 84 TRP A C 1
ATOM 658 O O . TRP A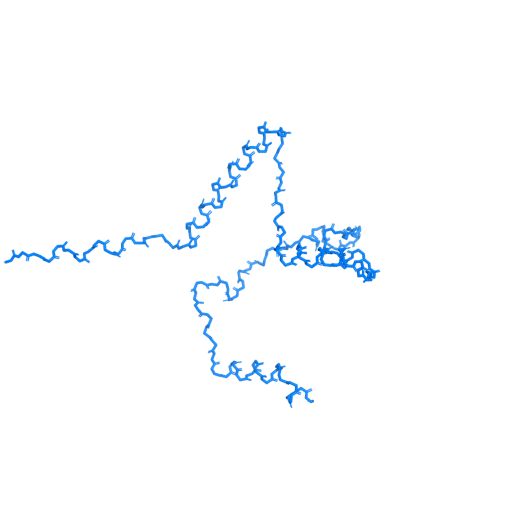 1 84 ? 0.777 -20.314 -7.338 1.00 87.12 84 TRP A O 1
ATOM 668 N N . PRO A 1 85 ? 2.661 -20.625 -6.168 1.00 87.06 85 PRO A N 1
ATOM 669 C CA . PRO A 1 85 ? 2.032 -21.476 -5.146 1.00 87.06 85 PRO A CA 1
ATOM 670 C C . PRO A 1 85 ? 0.863 -20.845 -4.372 1.00 87.06 85 PRO A C 1
ATOM 672 O O . PRO A 1 85 ? 0.146 -21.557 -3.675 1.00 87.06 85 PRO A O 1
ATOM 675 N N . CYS A 1 86 ? 0.703 -19.522 -4.445 1.00 80.12 86 CYS A N 1
ATOM 676 C CA . CYS A 1 86 ? -0.311 -18.768 -3.715 1.00 80.12 86 CYS A CA 1
ATOM 677 C C . CYS A 1 86 ? -1.007 -17.788 -4.662 1.00 80.12 86 CYS A C 1
ATOM 679 O O . CYS A 1 86 ? -0.333 -16.931 -5.224 1.00 80.12 86 CYS A O 1
ATOM 681 N N . ASP A 1 87 ? -2.334 -17.832 -4.759 1.00 76.69 87 ASP A N 1
ATOM 682 C CA . ASP A 1 87 ? -3.089 -17.021 -5.730 1.00 76.69 87 ASP A CA 1
ATOM 683 C C . ASP A 1 87 ? -3.033 -15.506 -5.448 1.00 76.69 87 ASP A C 1
ATOM 685 O O . ASP A 1 87 ? -3.072 -14.691 -6.365 1.00 76.69 87 ASP A O 1
ATOM 689 N N . ASN A 1 88 ? -2.892 -15.107 -4.179 1.00 78.69 88 ASN A N 1
ATOM 690 C CA . ASN A 1 88 ? -2.991 -13.706 -3.743 1.00 78.69 88 ASN A CA 1
ATOM 691 C C . ASN A 1 88 ? -1.633 -13.049 -3.425 1.00 78.69 88 ASN A C 1
ATOM 693 O O . ASN A 1 88 ? -1.555 -12.117 -2.628 1.00 78.69 88 ASN A O 1
ATOM 697 N N . TYR A 1 89 ? -0.538 -13.558 -3.993 1.00 81.88 89 TYR A N 1
ATOM 698 C CA . TYR A 1 89 ? 0.827 -13.187 -3.589 1.00 81.88 89 TYR A CA 1
ATOM 699 C C . TYR A 1 89 ? 1.243 -11.745 -3.931 1.00 81.88 89 TYR A C 1
ATOM 701 O O . TYR A 1 89 ? 2.206 -11.236 -3.360 1.00 81.88 89 TYR A O 1
ATOM 709 N N . LEU A 1 90 ? 0.546 -11.094 -4.867 1.00 83.06 90 LEU A N 1
ATOM 710 C CA . LEU A 1 90 ? 0.781 -9.693 -5.233 1.00 83.06 90 LEU A CA 1
ATOM 711 C C . LEU A 1 90 ? 0.068 -8.707 -4.297 1.00 83.06 90 LEU A C 1
ATOM 713 O O . LEU A 1 90 ? 0.365 -7.515 -4.318 1.00 83.06 90 LEU A O 1
ATOM 717 N N . HIS A 1 91 ? -0.853 -9.176 -3.460 1.00 77.25 91 HIS A N 1
ATOM 718 C CA . HIS A 1 91 ? -1.530 -8.313 -2.504 1.00 77.25 91 HIS A CA 1
ATOM 719 C C . HIS A 1 91 ? -0.742 -8.274 -1.198 1.00 77.25 91 HIS A C 1
ATOM 721 O O . HIS A 1 91 ? -0.226 -9.288 -0.724 1.00 77.25 91 HIS A O 1
ATOM 727 N N . ALA A 1 92 ? -0.645 -7.082 -0.608 1.00 68.88 92 ALA A N 1
ATOM 728 C CA . ALA A 1 92 ? -0.044 -6.928 0.705 1.00 68.88 92 ALA A CA 1
ATOM 729 C C . ALA A 1 92 ? -0.869 -7.733 1.716 1.00 68.88 92 ALA A C 1
ATOM 731 O O . ALA A 1 92 ? -2.025 -7.411 1.983 1.00 68.88 92 ALA A O 1
ATOM 732 N N . ILE A 1 93 ? -0.276 -8.794 2.261 1.00 64.44 93 ILE A N 1
ATOM 733 C CA . ILE A 1 93 ? -0.865 -9.538 3.368 1.00 64.44 93 ILE A CA 1
ATOM 734 C C . ILE A 1 93 ? -0.599 -8.700 4.624 1.00 64.44 93 ILE A C 1
ATOM 736 O O . ILE A 1 93 ? 0.574 -8.449 4.926 1.00 64.44 93 ILE A O 1
ATOM 740 N N . PRO A 1 94 ? -1.638 -8.241 5.346 1.00 60.75 94 PRO A N 1
ATOM 741 C CA . PRO A 1 94 ? -1.442 -7.618 6.646 1.00 60.75 94 PRO A CA 1
ATOM 742 C C . PRO A 1 94 ? -0.633 -8.579 7.521 1.00 60.75 94 PRO A C 1
ATOM 744 O O . PRO A 1 94 ? -0.925 -9.780 7.524 1.00 60.75 94 PRO A O 1
ATOM 747 N N . PRO A 1 95 ? 0.410 -8.109 8.220 1.00 57.62 95 PRO A N 1
ATOM 748 C CA . PRO A 1 95 ? 1.207 -8.996 9.049 1.00 57.62 95 PRO A CA 1
ATOM 749 C C . PRO A 1 95 ? 0.287 -9.679 10.075 1.00 57.62 95 PRO A C 1
ATOM 751 O O . PRO A 1 95 ? -0.562 -9.034 10.681 1.00 57.62 95 PRO A O 1
ATOM 754 N N . ALA A 1 96 ? 0.425 -11.002 10.236 1.00 63.12 96 ALA A N 1
ATOM 755 C CA . ALA A 1 96 ? -0.458 -11.804 11.097 1.00 63.12 96 ALA A CA 1
ATOM 756 C C . ALA A 1 96 ? -0.445 -11.355 12.571 1.00 63.12 96 ALA A C 1
ATOM 758 O O . ALA A 1 96 ? -1.381 -11.640 13.309 1.00 63.12 96 ALA A O 1
ATOM 759 N N . ASN A 1 97 ? 0.615 -10.651 12.970 1.00 60.75 97 ASN A N 1
ATOM 760 C CA . ASN A 1 97 ? 0.705 -9.886 14.200 1.00 60.75 97 ASN A CA 1
ATOM 761 C C . ASN A 1 97 ? 1.117 -8.462 13.843 1.00 60.75 97 ASN A C 1
ATOM 763 O O . ASN A 1 97 ? 1.970 -8.275 12.969 1.00 60.75 97 ASN A O 1
ATOM 767 N N . ASP A 1 98 ? 0.585 -7.483 14.570 1.00 63.03 98 ASP A N 1
ATOM 768 C CA . ASP A 1 98 ? 1.102 -6.125 14.500 1.00 63.03 98 ASP A CA 1
ATOM 769 C C . ASP A 1 98 ? 2.610 -6.146 14.782 1.00 63.03 98 ASP A C 1
ATOM 771 O O . ASP A 1 98 ? 3.066 -6.834 15.707 1.00 63.03 98 ASP A O 1
ATOM 775 N N . PRO A 1 99 ? 3.421 -5.435 13.983 1.00 62.69 99 PRO A N 1
ATOM 776 C CA . PRO A 1 99 ? 4.836 -5.334 14.261 1.00 62.69 99 PRO A CA 1
ATOM 777 C C . PRO A 1 99 ? 5.071 -4.830 15.692 1.00 62.69 99 PRO A C 1
ATOM 779 O O . PRO A 1 99 ? 4.322 -3.973 16.162 1.00 62.69 99 PRO A O 1
ATOM 782 N N . PRO A 1 100 ? 6.131 -5.273 16.389 1.00 59.84 100 PRO A N 1
ATOM 783 C CA . PRO A 1 100 ? 6.362 -4.908 17.790 1.00 59.84 100 PRO A CA 1
ATOM 784 C C . PRO A 1 100 ? 6.519 -3.392 18.022 1.00 59.84 100 PRO A C 1
ATOM 786 O O . PRO A 1 100 ? 6.369 -2.924 19.145 1.00 59.84 100 PRO A O 1
ATOM 789 N N . TRP A 1 101 ? 6.784 -2.614 16.967 1.00 63.84 101 TRP A N 1
ATOM 790 C CA . TRP A 1 101 ? 6.850 -1.147 16.994 1.00 63.84 101 TRP A CA 1
ATOM 791 C C . TRP A 1 101 ? 5.496 -0.440 16.782 1.00 63.84 101 TRP A C 1
ATOM 793 O O . TRP A 1 101 ? 5.452 0.787 16.770 1.00 63.84 101 TRP A O 1
ATOM 803 N N . MET A 1 102 ? 4.412 -1.186 16.556 1.00 55.31 102 MET A N 1
ATOM 804 C CA . MET A 1 102 ? 3.065 -0.668 16.278 1.00 55.31 102 MET A CA 1
ATOM 805 C C . MET A 1 102 ? 2.158 -0.670 17.525 1.00 55.31 102 MET A C 1
ATOM 807 O O . MET A 1 102 ? 1.038 -0.173 17.469 1.00 55.31 102 MET A O 1
ATOM 811 N N . GLY A 1 103 ? 2.651 -1.181 18.661 1.00 62.19 103 GLY A N 1
ATOM 812 C CA . GLY A 1 103 ? 1.967 -1.091 19.953 1.00 62.19 103 GLY A CA 1
ATOM 813 C C . GLY A 1 103 ? 1.998 0.321 20.555 1.00 62.19 103 GLY A C 1
ATOM 814 O O . GLY A 1 103 ? 2.912 1.101 20.301 1.00 62.19 103 GLY A O 1
ATOM 815 N N . GLU A 1 104 ? 1.014 0.644 21.402 1.00 58.91 104 GLU A N 1
ATOM 816 C CA . GLU A 1 104 ? 0.901 1.941 22.104 1.00 58.91 104 GLU A CA 1
ATOM 817 C C . GLU A 1 104 ? 2.071 2.224 23.074 1.00 58.91 104 GLU A C 1
ATOM 819 O O . GLU A 1 104 ? 2.291 3.356 23.508 1.00 58.91 104 GLU A O 1
ATOM 824 N N . SER A 1 105 ? 2.839 1.194 23.425 1.00 62.47 105 SER A N 1
ATOM 825 C CA . SER A 1 105 ? 4.058 1.293 24.219 1.00 62.47 105 SER A CA 1
ATOM 826 C C . SER A 1 105 ? 5.191 1.914 23.404 1.00 62.47 105 SER A C 1
ATOM 828 O O . SER A 1 105 ? 5.638 1.333 22.415 1.00 62.47 105 SER A O 1
ATOM 830 N N . ALA A 1 106 ? 5.697 3.065 23.860 1.00 62.88 106 ALA A N 1
ATOM 831 C CA . ALA A 1 106 ? 6.910 3.676 23.327 1.00 62.88 106 ALA A CA 1
ATOM 832 C C . ALA A 1 106 ? 8.016 2.619 23.184 1.00 62.88 106 ALA A C 1
ATOM 834 O O . ALA A 1 106 ? 8.313 1.899 24.137 1.00 62.88 106 ALA A O 1
ATOM 835 N N . MET A 1 107 ? 8.608 2.521 21.992 1.00 61.91 107 MET A N 1
ATOM 836 C CA . MET A 1 107 ? 9.718 1.610 21.727 1.00 61.91 107 MET A CA 1
ATOM 837 C C . MET A 1 107 ? 10.884 1.963 22.658 1.00 61.91 107 MET A C 1
ATOM 839 O O . MET A 1 107 ? 11.560 2.974 22.470 1.00 61.91 107 MET A O 1
ATOM 843 N N . VAL A 1 108 ? 11.100 1.145 23.687 1.00 78.56 108 VAL A N 1
ATOM 844 C CA . VAL A 1 108 ? 12.237 1.287 24.596 1.00 78.56 108 VAL A CA 1
ATOM 845 C C . VAL A 1 108 ? 13.391 0.493 24.006 1.00 78.56 108 VAL A C 1
ATOM 847 O O . VAL A 1 108 ? 13.397 -0.733 24.062 1.00 78.56 108 VAL A O 1
ATOM 850 N N . ILE A 1 109 ? 14.359 1.196 23.424 1.00 83.44 109 ILE A N 1
ATOM 851 C CA . ILE A 1 109 ? 15.648 0.604 23.061 1.00 83.44 109 ILE A CA 1
ATOM 852 C C . ILE A 1 109 ? 16.566 0.643 24.278 1.00 83.44 109 ILE A C 1
ATOM 854 O O . ILE A 1 109 ? 16.651 1.663 24.969 1.00 83.44 109 ILE A O 1
ATOM 858 N N . SER A 1 110 ? 17.254 -0.461 24.564 1.00 90.31 110 SER A N 1
ATOM 859 C CA . SER A 1 110 ? 18.322 -0.428 25.557 1.00 90.31 110 SER A CA 1
ATOM 860 C C . SER A 1 110 ? 19.543 0.305 24.991 1.00 90.31 110 SER A C 1
ATOM 862 O O . SER A 1 110 ? 19.709 0.443 23.777 1.00 90.31 110 SER A O 1
ATOM 864 N N . LEU A 1 111 ? 20.437 0.766 25.870 1.00 91.25 111 LEU A N 1
ATOM 865 C CA . LEU A 1 111 ? 21.718 1.338 25.442 1.00 91.25 111 LEU A CA 1
ATOM 866 C C . LEU A 1 111 ? 22.523 0.341 24.593 1.00 91.25 111 LEU A C 1
ATOM 868 O O . LEU A 1 111 ? 23.208 0.748 23.659 1.00 91.25 111 LEU A O 1
ATOM 872 N N . LEU A 1 112 ? 22.418 -0.954 24.906 1.00 95.00 112 LEU A N 1
ATOM 873 C CA . LEU A 1 112 ? 23.082 -2.011 24.154 1.00 95.00 112 LEU A CA 1
ATOM 874 C C . LEU A 1 112 ? 22.504 -2.128 22.739 1.00 95.00 112 LEU A C 1
ATOM 876 O O . LEU A 1 112 ? 23.276 -2.127 21.785 1.00 95.00 112 LEU A O 1
ATOM 880 N N . ASP A 1 113 ? 21.174 -2.126 22.602 1.00 89.88 113 ASP A N 1
ATOM 881 C CA . ASP A 1 113 ? 20.504 -2.166 21.294 1.00 89.88 113 ASP A CA 1
ATOM 882 C C . ASP A 1 113 ? 20.879 -0.947 20.450 1.00 89.88 113 ASP A C 1
ATOM 884 O O . ASP A 1 113 ? 21.181 -1.068 19.266 1.00 89.88 113 ASP A O 1
ATOM 888 N N . ALA A 1 114 ? 20.908 0.242 21.060 1.00 92.00 114 ALA A N 1
ATOM 889 C CA . ALA A 1 114 ? 21.316 1.465 20.376 1.00 92.00 114 ALA A CA 1
ATOM 890 C C . ALA A 1 114 ? 22.754 1.358 19.841 1.00 92.00 114 ALA A C 1
ATOM 892 O O . ALA A 1 114 ? 23.032 1.766 18.711 1.00 92.00 114 ALA A O 1
ATOM 893 N N . LEU A 1 115 ? 23.656 0.774 20.633 1.00 91.88 115 LEU A N 1
ATOM 894 C CA . LEU A 1 115 ? 25.054 0.592 20.263 1.00 91.88 115 LEU A CA 1
ATOM 895 C C . LEU A 1 115 ? 25.201 -0.452 19.147 1.00 91.88 115 LEU A C 1
ATOM 897 O O . LEU A 1 115 ? 25.880 -0.181 18.158 1.00 91.88 115 LEU A O 1
ATOM 901 N N . GLU A 1 116 ? 24.494 -1.580 19.235 1.00 91.31 116 GLU A N 1
ATOM 902 C CA . GLU A 1 116 ? 24.460 -2.612 18.192 1.00 91.31 116 GLU A CA 1
ATOM 903 C C . GLU A 1 116 ? 23.905 -2.069 16.867 1.00 91.31 116 GLU A C 1
ATOM 905 O O . GLU A 1 116 ? 24.528 -2.233 15.815 1.00 91.31 116 GLU A O 1
ATOM 910 N N . ILE A 1 117 ? 22.775 -1.356 16.910 1.00 90.19 117 ILE A N 1
ATOM 911 C CA . ILE A 1 117 ? 22.170 -0.718 15.734 1.00 90.19 117 ILE A CA 1
ATOM 912 C C . ILE A 1 117 ? 23.147 0.290 15.120 1.00 90.19 117 ILE A C 1
ATOM 914 O O . ILE A 1 117 ? 23.298 0.327 13.896 1.00 90.19 117 ILE A O 1
ATOM 918 N N . SER A 1 118 ? 23.826 1.090 15.948 1.00 88.44 118 SER A N 1
ATOM 919 C CA . SER A 1 118 ? 24.792 2.081 15.469 1.00 88.44 118 SER A CA 1
ATOM 920 C C . SER A 1 118 ? 26.011 1.436 14.805 1.00 88.44 118 SER A C 1
ATOM 922 O O . SER A 1 118 ? 26.409 1.866 13.724 1.00 88.44 118 SER A O 1
ATOM 924 N N . ALA A 1 119 ? 26.553 0.359 15.383 1.00 90.44 119 ALA A N 1
ATOM 925 C CA . ALA A 1 119 ? 27.683 -0.371 14.821 1.00 90.44 119 ALA A CA 1
ATOM 926 C C . ALA A 1 119 ? 27.294 -1.042 13.499 1.00 90.44 119 ALA A C 1
ATOM 928 O O . ALA A 1 119 ? 27.983 -0.889 12.494 1.00 90.44 119 ALA A O 1
ATOM 929 N N . ARG A 1 120 ? 26.130 -1.699 13.452 1.00 87.19 120 ARG A N 1
ATOM 930 C CA . ARG A 1 120 ? 25.647 -2.392 12.252 1.00 87.19 120 ARG A CA 1
ATOM 931 C C . ARG A 1 120 ? 25.385 -1.452 11.075 1.00 87.19 120 ARG A C 1
ATOM 933 O O . ARG A 1 120 ? 25.501 -1.887 9.934 1.00 87.19 120 ARG A O 1
ATOM 940 N N . ASN A 1 121 ? 25.048 -0.186 11.327 1.00 85.50 121 ASN A N 1
ATOM 941 C CA . ASN A 1 121 ? 24.790 0.821 10.289 1.00 85.50 121 ASN A CA 1
ATOM 942 C C . ASN A 1 121 ? 25.972 1.772 10.029 1.00 85.50 121 ASN A C 1
ATOM 944 O O . ASN A 1 121 ? 25.887 2.617 9.138 1.00 85.50 121 ASN A O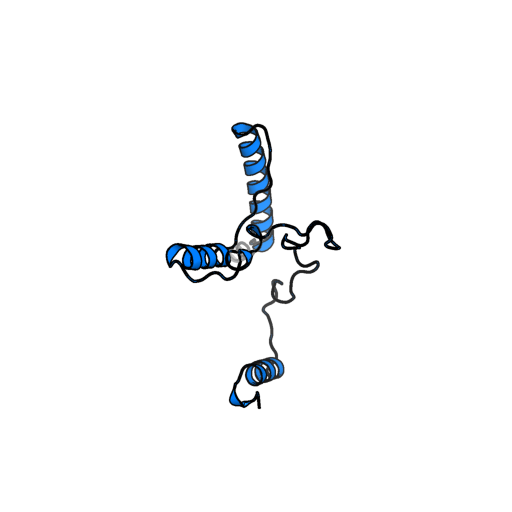 1
ATOM 948 N N . SER A 1 122 ? 27.071 1.654 10.777 1.00 87.94 122 SER A N 1
ATOM 949 C CA . SER A 1 122 ? 28.260 2.480 10.578 1.00 87.94 122 SER A CA 1
ATOM 950 C C . SER A 1 122 ? 29.232 1.808 9.614 1.00 87.94 122 SER A C 1
ATOM 952 O O . SER A 1 122 ? 29.650 0.672 9.829 1.00 87.94 122 SER A O 1
ATOM 954 N N . ARG A 1 123 ? 29.654 2.535 8.571 1.00 81.50 123 ARG A N 1
ATOM 955 C CA . ARG A 1 123 ? 30.661 2.051 7.609 1.00 81.50 123 ARG A CA 1
ATOM 956 C C . ARG A 1 123 ? 31.976 1.642 8.269 1.00 81.50 123 ARG A C 1
ATOM 958 O O . ARG A 1 123 ? 32.639 0.751 7.757 1.00 81.50 123 ARG A O 1
ATOM 965 N N . GLU A 1 124 ? 32.352 2.282 9.375 1.00 83.44 124 GLU A N 1
ATOM 966 C CA . GLU A 1 124 ? 33.621 2.004 10.063 1.00 83.44 124 GLU A CA 1
ATOM 967 C C . GLU A 1 124 ? 33.649 0.634 10.757 1.00 83.44 124 GLU A C 1
ATOM 969 O O . GLU 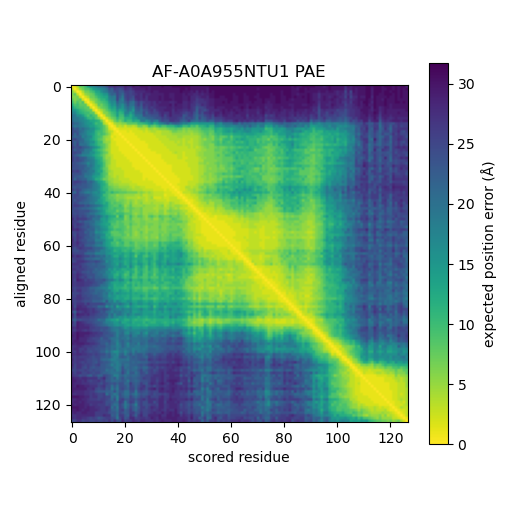A 1 124 ? 34.726 0.107 11.006 1.00 83.44 124 GLU A O 1
ATOM 974 N N . TYR A 1 125 ? 32.482 0.042 11.029 1.00 76.75 125 TYR A N 1
ATOM 975 C CA . TYR A 1 125 ? 32.342 -1.256 11.702 1.00 76.75 125 TYR A CA 1
ATOM 976 C C . TYR A 1 125 ? 31.912 -2.389 10.749 1.00 76.75 125 TYR A C 1
ATOM 978 O O . TYR A 1 125 ? 31.743 -3.524 11.183 1.00 76.75 125 TYR A O 1
ATOM 986 N N . GLN A 1 126 ? 31.738 -2.095 9.456 1.00 69.50 126 GLN A N 1
ATOM 987 C CA . GLN A 1 126 ? 31.334 -3.045 8.406 1.00 69.50 126 GLN A CA 1
ATOM 988 C C . GLN A 1 126 ? 32.530 -3.616 7.612 1.00 69.50 126 GLN A C 1
ATOM 990 O O . GLN A 1 126 ? 32.376 -3.960 6.439 1.00 69.50 126 GLN A O 1
ATOM 995 N N . THR A 1 127 ? 33.722 -3.674 8.215 1.00 60.97 127 THR A N 1
ATOM 996 C CA . THR A 1 127 ? 34.915 -4.312 7.620 1.00 60.97 127 THR A CA 1
ATOM 997 C C . THR A 1 127 ? 34.855 -5.827 7.674 1.00 60.97 127 THR A C 1
ATOM 999 O O . THR A 1 127 ? 34.512 -6.345 8.761 1.00 60.97 127 THR A O 1
#

Secondary structure (DSSP, 8-state):
---GGGSSGGG---S-HHHHHHHHHHHHHHHHHHHHHHHHSS-----PPPHHHHHHHHHHHHTT---SSGGGT-GGGSPPPTT-S-TTTTS-PPPSS--TTSSSS-----HHHHHHHHHHH-GGG--

Mean predicted aligned error: 15.46 Å